Protein AF-Q4FCX8-F1 (afdb_monomer_lite)

Secondary structure (DSSP, 8-state):
--EEE-TT----EE-TTTTTT-TT--EEE-TTSB--TTTSTT------EE-TTTTTT-TT--EEE-TTB--SSPPP--TT--EE-

pLDDT: mean 97.35, std 2.18, range [86.44, 98.88]

Structure (mmCIF, N/CA/C/O backbone):
data_AF-Q4FCX8-F1
#
_entry.id   AF-Q4FCX8-F1
#
loop_
_atom_site.group_PDB
_atom_site.id
_atom_site.type_symbol
_atom_site.label_atom_id
_atom_site.label_alt_id
_atom_site.label_comp_id
_atom_site.label_asym_id
_atom_site.label_entity_id
_atom_site.label_seq_id
_atom_site.pdbx_PDB_ins_code
_atom_site.Cartn_x
_atom_site.Cartn_y
_atom_site.Cartn_z
_atom_site.occupancy
_atom_site.B_iso_or_equiv
_atom_site.auth_seq_id
_atom_site.auth_comp_id
_atom_site.auth_asym_id
_atom_site.auth_atom_id
_atom_site.pdbx_PDB_model_num
ATOM 1 N N . VAL A 1 1 ? -10.780 -11.076 12.309 1.00 86.44 1 VAL A N 1
ATOM 2 C CA . VAL A 1 1 ? -9.404 -11.239 11.785 1.00 86.44 1 VAL A CA 1
ATOM 3 C C . VAL A 1 1 ? -8.650 -9.955 12.073 1.00 86.44 1 VAL A C 1
ATOM 5 O O . VAL A 1 1 ? -9.201 -8.904 11.782 1.00 86.44 1 VAL A O 1
ATOM 8 N N . THR A 1 2 ? -7.470 -10.030 12.690 1.00 97.31 2 THR A N 1
ATOM 9 C CA . THR A 1 2 ? -6.662 -8.852 13.076 1.00 97.31 2 THR A CA 1
ATOM 10 C C . THR A 1 2 ? -5.360 -8.731 12.288 1.00 97.31 2 THR A C 1
ATOM 12 O O . THR A 1 2 ? -4.817 -7.639 12.175 1.00 97.31 2 THR A O 1
ATOM 15 N N . SER A 1 3 ? -4.880 -9.823 11.696 1.00 98.50 3 SER A N 1
ATOM 16 C CA . SER A 1 3 ? -3.706 -9.838 10.828 1.00 98.50 3 SER A CA 1
ATOM 17 C C . SER A 1 3 ? -3.995 -10.673 9.587 1.00 98.50 3 SER A C 1
ATOM 19 O O . SER A 1 3 ? -4.626 -11.729 9.687 1.00 98.50 3 SER A O 1
ATOM 21 N N . LEU A 1 4 ? -3.555 -10.185 8.430 1.00 98.62 4 LEU A N 1
ATOM 22 C CA . LEU A 1 4 ? -3.678 -10.852 7.142 1.00 98.62 4 LEU A CA 1
ATOM 23 C C . LEU A 1 4 ? -2.336 -10.797 6.411 1.00 98.62 4 LEU A C 1
ATOM 25 O O . LEU A 1 4 ? -1.789 -9.726 6.148 1.00 98.62 4 LEU A O 1
ATOM 29 N N . SER A 1 5 ? -1.825 -11.975 6.060 1.00 98.62 5 SER A N 1
ATOM 30 C CA . SER A 1 5 ? -0.607 -12.132 5.272 1.00 98.62 5 SER A CA 1
ATOM 31 C C . SER A 1 5 ? -0.950 -12.671 3.890 1.00 98.62 5 SER A C 1
ATOM 33 O O . SER A 1 5 ? -1.504 -13.760 3.760 1.00 98.62 5 SER A O 1
ATOM 35 N N . LEU A 1 6 ? -0.601 -11.900 2.867 1.00 98.62 6 LEU A N 1
ATOM 36 C CA . LEU A 1 6 ? -0.771 -12.210 1.449 1.00 98.62 6 LEU A CA 1
ATOM 37 C C . LEU A 1 6 ? 0.580 -12.177 0.725 1.00 98.62 6 LEU A C 1
ATOM 39 O O . LEU A 1 6 ? 0.644 -11.905 -0.474 1.00 98.62 6 LEU A O 1
ATOM 43 N N . ILE A 1 7 ? 1.667 -12.451 1.448 1.00 98.62 7 ILE A N 1
ATOM 44 C CA . ILE A 1 7 ? 3.035 -12.409 0.924 1.00 98.62 7 ILE A CA 1
ATOM 45 C C . ILE A 1 7 ? 3.173 -13.328 -0.295 1.00 98.62 7 ILE A C 1
ATOM 47 O O . ILE A 1 7 ? 2.702 -14.464 -0.273 1.00 98.62 7 ILE A O 1
ATOM 51 N N . SER A 1 8 ? 3.859 -12.848 -1.334 1.00 97.62 8 SER A N 1
ATOM 52 C CA . SER A 1 8 ? 4.228 -13.642 -2.516 1.00 97.62 8 SER A CA 1
ATOM 53 C C . SER A 1 8 ? 3.045 -14.252 -3.282 1.00 97.62 8 SER A C 1
ATOM 55 O O . SER A 1 8 ? 3.165 -15.331 -3.864 1.00 97.62 8 SER A O 1
ATOM 57 N N . ASN A 1 9 ? 1.908 -13.552 -3.314 1.00 98.50 9 ASN A N 1
ATOM 58 C CA . ASN A 1 9 ? 0.822 -13.850 -4.249 1.00 98.50 9 ASN A CA 1
ATOM 59 C C . ASN A 1 9 ? 1.021 -13.087 -5.576 1.00 98.50 9 ASN A C 1
ATOM 61 O O . ASN A 1 9 ? 2.110 -12.598 -5.867 1.00 98.50 9 ASN A O 1
ATOM 65 N N . ARG A 1 10 ? -0.009 -13.049 -6.428 1.00 97.19 10 ARG A N 1
ATOM 66 C CA . ARG A 1 10 ? 0.001 -12.364 -7.738 1.00 97.19 10 ARG A CA 1
ATOM 67 C C . ARG A 1 10 ? -1.067 -11.275 -7.807 1.00 97.19 10 ARG A C 1
ATOM 69 O O . ARG A 1 10 ? -1.772 -11.136 -8.804 1.00 97.19 10 ARG A O 1
ATOM 76 N N . ILE A 1 11 ? -1.253 -10.558 -6.702 1.00 98.50 11 ILE A N 1
ATOM 77 C CA . ILE A 1 11 ? -2.250 -9.493 -6.606 1.00 98.50 11 ILE A CA 1
ATOM 78 C C . ILE A 1 11 ? -1.648 -8.246 -7.247 1.00 98.50 11 ILE A C 1
ATOM 80 O O . ILE A 1 11 ? -0.789 -7.592 -6.666 1.00 98.50 11 ILE A O 1
ATOM 84 N N . HIS A 1 12 ? -2.051 -7.931 -8.473 1.00 98.12 12 HIS A N 1
ATOM 85 C CA . HIS A 1 12 ? -1.542 -6.752 -9.188 1.00 98.12 12 HIS A CA 1
ATOM 86 C C . HIS A 1 12 ? -2.492 -5.551 -9.091 1.00 98.12 12 HIS A C 1
ATOM 88 O O . HIS A 1 12 ? -2.082 -4.418 -9.339 1.00 98.12 12 HIS A O 1
ATOM 94 N N . HIS A 1 13 ? -3.746 -5.795 -8.712 1.00 98.56 13 HIS A N 1
ATOM 95 C CA . HIS A 1 13 ? -4.802 -4.794 -8.637 1.00 98.56 13 HIS A CA 1
ATOM 96 C C . HIS A 1 13 ? -5.470 -4.890 -7.270 1.00 98.56 13 HIS A C 1
ATOM 98 O O . HIS A 1 13 ? -5.956 -5.962 -6.911 1.00 98.56 13 HIS A O 1
ATOM 104 N N . LEU A 1 14 ? -5.447 -3.788 -6.524 1.00 98.62 14 LEU A N 1
ATOM 105 C CA . LEU A 1 14 ? -6.186 -3.623 -5.280 1.00 98.62 14 LEU A CA 1
ATOM 106 C C . LEU A 1 14 ? -7.336 -2.646 -5.504 1.00 98.62 14 LEU A C 1
ATOM 108 O O . LEU A 1 14 ? -7.119 -1.566 -6.064 1.00 98.62 14 LEU A O 1
ATOM 112 N N . HIS A 1 15 ? -8.521 -3.038 -5.052 1.00 98.69 15 HIS A N 1
ATOM 113 C CA . HIS A 1 15 ? -9.762 -2.290 -5.203 1.00 98.69 15 HIS A CA 1
ATOM 114 C C . HIS A 1 15 ? -10.249 -1.746 -3.861 1.00 98.69 15 HIS A C 1
ATOM 116 O O . HIS A 1 15 ? -9.986 -2.316 -2.798 1.00 98.69 15 HIS A O 1
ATOM 122 N N . ASP A 1 16 ? -11.060 -0.693 -3.921 1.00 98.31 16 ASP A N 1
ATOM 123 C CA . ASP A 1 16 ? -11.667 -0.043 -2.758 1.00 98.31 16 ASP A CA 1
ATOM 124 C C . ASP A 1 16 ? -12.487 -1.023 -1.893 1.00 98.31 16 ASP A C 1
ATOM 126 O O . ASP A 1 16 ? -12.611 -0.842 -0.680 1.00 98.31 16 ASP A O 1
ATOM 130 N N . SER A 1 17 ? -13.023 -2.090 -2.496 1.00 97.94 17 SER A N 1
ATOM 131 C CA . SER A 1 17 ? -13.832 -3.107 -1.817 1.00 97.94 17 SER A CA 1
ATOM 132 C C . SER A 1 17 ? -13.042 -4.240 -1.154 1.00 97.94 17 SER A C 1
ATOM 134 O O . SER A 1 17 ? -13.631 -4.998 -0.387 1.00 97.94 17 SER A O 1
ATOM 136 N N . ASP A 1 18 ? -11.745 -4.404 -1.431 1.00 98.25 18 ASP A N 1
ATOM 137 C CA . ASP A 1 18 ? -11.022 -5.650 -1.108 1.00 98.25 18 ASP A CA 1
ATOM 138 C C . ASP A 1 18 ? -10.961 -5.953 0.397 1.00 98.25 18 ASP A C 1
ATOM 140 O O . ASP A 1 18 ? -10.952 -7.115 0.810 1.00 98.25 18 ASP A O 1
ATOM 144 N N . PHE A 1 19 ? -10.955 -4.913 1.236 1.00 97.69 19 PHE A N 1
ATOM 145 C CA . PHE A 1 19 ? -10.769 -5.052 2.682 1.00 97.69 19 PHE A CA 1
ATOM 146 C C . PHE A 1 19 ? -11.952 -4.552 3.523 1.00 97.69 19 PHE A C 1
ATOM 148 O O . PHE A 1 19 ? -11.875 -4.577 4.751 1.00 97.69 19 PHE A O 1
ATOM 155 N N . VAL A 1 20 ? -13.076 -4.167 2.906 1.00 96.25 20 VAL A N 1
ATOM 156 C CA . VAL A 1 20 ? -14.225 -3.541 3.604 1.00 96.25 20 VAL A CA 1
ATOM 157 C C . VAL A 1 20 ? -14.845 -4.426 4.691 1.00 96.25 20 VAL A C 1
ATOM 159 O O . VAL A 1 20 ? -15.388 -3.931 5.675 1.00 96.25 20 VAL A O 1
ATOM 162 N N . HIS A 1 21 ? -14.754 -5.749 4.544 1.00 96.75 21 HIS A N 1
ATOM 163 C CA . HIS A 1 21 ? -15.287 -6.709 5.516 1.00 96.75 21 HIS A CA 1
ATOM 164 C C . HIS A 1 21 ? -14.289 -7.073 6.626 1.00 96.75 21 HIS A C 1
ATOM 166 O O . HIS A 1 21 ? -14.624 -7.821 7.545 1.00 96.75 21 HIS A O 1
ATOM 172 N N . LEU A 1 22 ? -13.068 -6.537 6.575 1.00 96.69 22 LEU A N 1
ATOM 173 C CA . LEU A 1 22 ? -12.009 -6.774 7.552 1.00 96.69 22 LEU A CA 1
ATOM 174 C C . LEU A 1 22 ? -11.893 -5.598 8.533 1.00 96.69 22 LEU A C 1
ATOM 176 O O . LEU A 1 22 ? -10.808 -5.092 8.797 1.00 96.69 22 LEU A O 1
ATOM 180 N N . SER A 1 23 ? -13.018 -5.195 9.124 1.00 90.94 23 SER A N 1
ATOM 181 C CA . SER A 1 23 ? -13.147 -3.996 9.972 1.00 90.94 23 SER A CA 1
ATOM 182 C C . SER A 1 23 ? -12.287 -3.964 11.244 1.00 90.94 23 SER A C 1
ATOM 184 O O . SER A 1 23 ? -12.194 -2.925 11.884 1.00 90.94 23 SER A O 1
ATOM 186 N N . ASN A 1 24 ? -11.679 -5.090 11.627 1.00 96.88 24 ASN A N 1
ATOM 187 C CA . ASN A 1 24 ? -10.800 -5.210 12.796 1.00 96.88 24 ASN A CA 1
ATOM 188 C C . ASN A 1 24 ? -9.330 -5.458 12.413 1.00 96.88 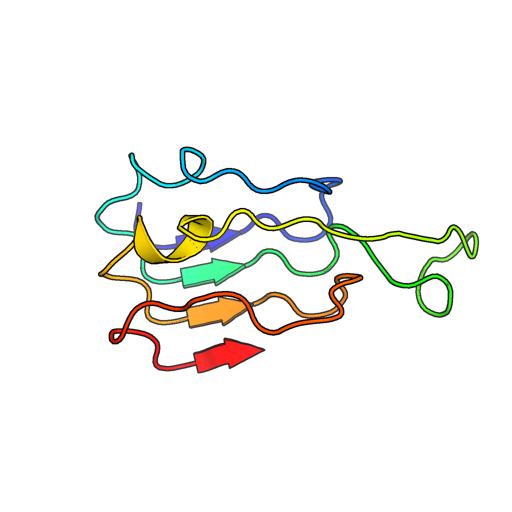24 ASN A C 1
ATOM 190 O O . ASN A 1 24 ? -8.522 -5.833 13.267 1.00 96.88 24 ASN A O 1
ATOM 194 N N . LEU A 1 25 ? -8.990 -5.345 11.127 1.00 98.62 25 LEU A N 1
ATOM 195 C CA . LEU A 1 25 ? -7.648 -5.621 10.639 1.00 98.62 25 LEU A CA 1
ATOM 196 C C . LEU A 1 25 ? -6.679 -4.539 11.123 1.00 98.62 25 LEU A C 1
ATOM 198 O O . LEU A 1 25 ? -6.934 -3.346 10.980 1.00 98.62 25 LEU A O 1
ATOM 202 N N . ARG A 1 26 ? -5.566 -4.985 11.700 1.00 98.75 26 ARG A N 1
ATOM 203 C CA . ARG A 1 26 ? -4.484 -4.152 12.233 1.00 98.75 26 ARG A CA 1
ATOM 204 C C . ARG A 1 26 ? -3.197 -4.331 11.447 1.00 98.75 26 ARG A C 1
ATOM 206 O O . ARG A 1 26 ? -2.484 -3.361 11.246 1.00 98.75 26 ARG A O 1
ATOM 213 N N . VAL A 1 27 ? -2.923 -5.543 10.967 1.00 98.88 27 VAL A N 1
ATOM 214 C CA . VAL A 1 27 ? -1.703 -5.855 10.213 1.00 98.88 27 VAL A CA 1
ATOM 215 C C . VAL A 1 27 ? -2.069 -6.396 8.838 1.00 98.88 27 VAL A C 1
ATOM 217 O O . VAL A 1 27 ? -2.780 -7.398 8.733 1.00 98.88 27 VAL A O 1
ATOM 220 N N . LEU A 1 28 ? -1.556 -5.761 7.787 1.00 98.81 28 LEU A N 1
ATOM 221 C CA . LEU A 1 28 ? -1.713 -6.202 6.406 1.00 98.81 28 LEU A CA 1
ATOM 222 C C . LEU A 1 28 ? -0.350 -6.320 5.729 1.00 98.81 28 LEU A C 1
ATOM 224 O O . LEU A 1 28 ? 0.375 -5.338 5.573 1.00 98.81 28 LEU A O 1
ATOM 228 N N . ASN A 1 29 ? -0.014 -7.529 5.283 1.00 98.81 29 ASN A N 1
ATOM 229 C CA . ASN A 1 29 ? 1.231 -7.784 4.573 1.00 98.81 29 ASN A CA 1
ATOM 230 C C . ASN A 1 29 ? 0.973 -8.216 3.127 1.00 98.81 29 ASN A C 1
ATOM 232 O O . ASN A 1 29 ? 0.545 -9.339 2.872 1.00 98.81 29 ASN A O 1
ATOM 236 N N . LEU A 1 30 ? 1.272 -7.318 2.191 1.00 98.81 30 LEU A N 1
ATOM 237 C CA . LEU A 1 30 ? 1.133 -7.483 0.742 1.00 98.81 30 LEU A CA 1
ATOM 238 C C . LEU A 1 30 ? 2.498 -7.582 0.046 1.00 98.81 30 LEU A C 1
ATOM 240 O O . LEU A 1 30 ? 2.597 -7.412 -1.172 1.00 98.81 30 LEU A O 1
ATOM 244 N N . LYS A 1 31 ? 3.565 -7.861 0.797 1.00 98.69 31 LYS A N 1
ATOM 245 C CA . LYS A 1 31 ? 4.924 -7.950 0.268 1.00 98.69 31 LYS A CA 1
ATOM 246 C C . LYS A 1 31 ? 5.017 -8.923 -0.914 1.00 98.69 31 LYS A C 1
ATOM 248 O O . LYS A 1 31 ? 4.431 -10.005 -0.880 1.00 98.69 31 LYS A O 1
ATOM 253 N N . TRP A 1 32 ? 5.830 -8.585 -1.916 1.00 98.25 32 TRP A N 1
ATOM 254 C CA . TRP A 1 32 ? 6.157 -9.477 -3.045 1.00 98.25 32 TRP A CA 1
ATOM 255 C C . TRP A 1 32 ? 4.960 -9.900 -3.917 1.00 98.25 32 TRP A C 1
ATOM 257 O O . TRP A 1 32 ? 4.993 -10.970 -4.518 1.00 98.25 32 TRP A O 1
ATOM 267 N N . ASN A 1 33 ? 3.914 -9.082 -4.030 1.00 98.50 33 ASN A N 1
ATOM 268 C CA . ASN A 1 33 ? 2.779 -9.397 -4.904 1.00 98.50 33 ASN A CA 1
ATOM 269 C C . ASN A 1 33 ? 2.993 -8.995 -6.367 1.00 98.50 33 ASN A C 1
ATOM 271 O O . ASN A 1 33 ? 2.435 -9.613 -7.270 1.00 98.50 33 ASN A O 1
ATOM 275 N N . CYS A 1 34 ? 3.798 -7.961 -6.606 1.00 98.12 34 CYS A N 1
ATOM 276 C CA . CYS A 1 34 ? 4.053 -7.428 -7.939 1.00 98.12 34 CYS A CA 1
ATOM 277 C C . CYS A 1 34 ? 5.482 -6.868 -8.033 1.00 98.12 34 CYS A C 1
ATOM 279 O O . CYS A 1 34 ? 5.662 -5.654 -8.057 1.00 98.12 34 CYS A O 1
ATOM 281 N N . PRO A 1 35 ? 6.529 -7.706 -8.036 1.00 97.62 35 PRO A N 1
ATOM 282 C CA . PRO A 1 35 ? 7.907 -7.235 -7.926 1.00 97.62 35 PRO A CA 1
ATOM 283 C C . PRO A 1 35 ? 8.369 -6.407 -9.140 1.00 97.62 35 PRO A C 1
ATOM 285 O O . PRO A 1 35 ? 8.086 -6.782 -10.280 1.00 97.62 35 PRO A O 1
ATOM 288 N N . PRO A 1 36 ? 9.143 -5.321 -8.931 1.00 96.50 36 PRO A N 1
ATOM 289 C CA . PRO A 1 36 ? 9.827 -4.614 -10.012 1.00 96.50 36 PRO A CA 1
ATOM 290 C C . PRO A 1 36 ? 10.731 -5.543 -10.835 1.00 96.50 36 PRO A C 1
ATOM 292 O O . PRO A 1 36 ? 11.311 -6.489 -10.299 1.00 96.50 36 PRO A O 1
ATOM 295 N N . ALA A 1 37 ? 10.933 -5.230 -12.119 1.00 95.88 37 ALA A N 1
ATOM 296 C CA . ALA A 1 37 ? 11.707 -6.068 -13.047 1.00 95.88 37 ALA A CA 1
ATOM 297 C C . ALA A 1 37 ? 13.119 -6.417 -12.539 1.00 95.88 37 ALA A C 1
ATOM 299 O O . ALA A 1 37 ? 13.586 -7.533 -12.730 1.00 95.88 37 ALA A O 1
ATOM 300 N N . GLY A 1 38 ? 13.800 -5.494 -11.852 1.00 95.62 38 GLY A N 1
ATOM 301 C CA . GLY A 1 38 ? 15.137 -5.749 -11.297 1.00 95.62 38 GLY A CA 1
ATOM 302 C C . GLY A 1 38 ? 15.171 -6.777 -10.159 1.00 95.62 38 GLY A C 1
ATOM 303 O O . GLY A 1 38 ? 16.232 -7.311 -9.858 1.00 95.62 38 GLY A O 1
ATOM 304 N N . LEU A 1 39 ? 14.024 -7.056 -9.535 1.00 94.25 39 LEU A N 1
ATOM 305 C CA . LEU A 1 39 ? 13.880 -8.001 -8.424 1.00 94.25 39 LEU A CA 1
ATOM 306 C C . LEU A 1 39 ? 13.165 -9.292 -8.859 1.00 94.25 39 LEU A C 1
ATOM 308 O O . LEU A 1 39 ? 13.292 -10.320 -8.203 1.00 94.25 39 LEU A O 1
ATOM 312 N N . SER A 1 40 ? 12.423 -9.262 -9.967 1.00 92.69 40 SER A N 1
ATOM 313 C CA . SER A 1 40 ? 11.767 -10.438 -10.542 1.00 92.69 40 SER A CA 1
ATOM 314 C C . SER A 1 40 ? 12.801 -11.434 -11.103 1.00 92.69 40 SER A C 1
ATOM 316 O O . SER A 1 40 ? 13.617 -11.028 -11.931 1.00 92.69 40 SER A O 1
ATOM 318 N N . PRO A 1 41 ? 12.757 -12.740 -10.755 1.00 89.06 41 PRO A N 1
ATOM 319 C CA . PRO A 1 41 ? 13.705 -13.745 -11.262 1.00 89.06 41 PRO A CA 1
ATOM 320 C C . PRO A 1 41 ? 13.743 -13.878 -12.789 1.00 89.06 41 PRO A C 1
ATOM 322 O O . PRO A 1 41 ? 14.750 -14.282 -13.358 1.00 89.06 41 PRO A O 1
ATOM 325 N N . MET A 1 42 ? 12.625 -13.564 -13.444 1.00 92.50 42 MET A N 1
ATOM 326 C CA . MET A 1 42 ? 12.471 -13.606 -14.902 1.00 92.50 42 MET A CA 1
ATOM 327 C C . MET A 1 42 ? 12.555 -12.206 -15.529 1.00 92.50 42 MET A C 1
ATOM 329 O O . MET A 1 42 ? 12.273 -12.043 -16.711 1.00 92.50 42 MET A O 1
ATOM 333 N N . HIS A 1 43 ? 12.875 -11.179 -14.735 1.00 93.19 43 HIS A N 1
ATOM 334 C CA . HIS A 1 43 ? 12.893 -9.772 -15.137 1.00 93.19 43 HIS A CA 1
ATOM 335 C C . HIS A 1 43 ? 11.591 -9.243 -15.751 1.00 93.19 43 HIS A C 1
ATOM 337 O O . HIS A 1 43 ? 11.584 -8.209 -16.420 1.00 93.19 43 HIS A O 1
ATOM 343 N N . PHE A 1 44 ? 10.462 -9.910 -15.495 1.00 93.31 44 PHE A N 1
ATOM 344 C CA . PHE A 1 44 ? 9.174 -9.418 -15.960 1.00 93.31 44 PHE A CA 1
ATOM 345 C C . PHE A 1 44 ? 8.818 -8.108 -15.250 1.00 93.31 44 PHE A C 1
ATOM 347 O O . PHE A 1 44 ? 8.866 -8.059 -14.016 1.00 93.31 44 PHE A O 1
ATOM 354 N N . PRO A 1 45 ? 8.458 -7.049 -15.999 1.00 95.31 45 PRO A N 1
ATOM 355 C CA . PRO A 1 45 ? 7.975 -5.822 -15.396 1.00 95.31 45 PRO A CA 1
ATOM 356 C C . PRO A 1 45 ? 6.626 -6.076 -14.727 1.00 95.31 45 PRO A C 1
ATOM 358 O O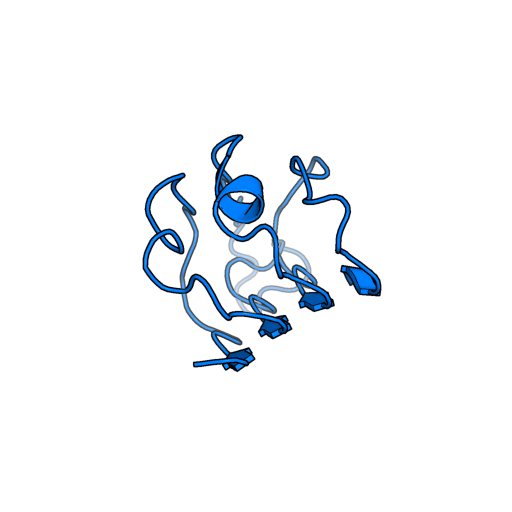 . PRO A 1 45 ? 5.767 -6.770 -15.269 1.00 95.31 45 PRO A O 1
ATOM 361 N N . CYS A 1 46 ? 6.434 -5.476 -13.558 1.00 97.12 46 CYS A N 1
ATOM 362 C CA . CYS A 1 46 ? 5.158 -5.476 -12.865 1.00 97.12 46 CYS A CA 1
ATOM 363 C C . CYS A 1 46 ? 4.850 -4.064 -12.377 1.00 97.12 46 CYS A C 1
ATOM 365 O O . CYS A 1 46 ? 5.741 -3.348 -11.910 1.00 97.12 46 CYS A O 1
ATOM 367 N N . ARG A 1 47 ? 3.584 -3.667 -12.504 1.00 97.56 47 ARG A N 1
ATOM 368 C CA . ARG A 1 47 ? 3.060 -2.423 -11.953 1.00 97.56 47 ARG A CA 1
ATOM 369 C C . ARG A 1 47 ? 1.786 -2.732 -11.188 1.00 97.56 47 ARG A C 1
ATOM 371 O O . ARG A 1 47 ? 0.837 -3.246 -11.771 1.00 97.56 47 ARG A O 1
ATOM 378 N N . MET A 1 48 ? 1.784 -2.405 -9.903 1.00 98.50 48 MET A N 1
ATOM 379 C CA . MET A 1 48 ? 0.616 -2.578 -9.052 1.00 98.50 48 MET A CA 1
ATOM 380 C C . MET A 1 48 ? -0.269 -1.336 -9.150 1.00 98.50 48 MET A C 1
ATOM 382 O O . MET A 1 48 ? 0.231 -0.208 -9.111 1.00 98.50 48 MET A O 1
ATOM 386 N N . THR A 1 49 ? -1.578 -1.535 -9.279 1.00 98.44 49 THR A N 1
ATOM 387 C CA . THR A 1 49 ? -2.570 -0.457 -9.183 1.00 98.44 49 THR A CA 1
ATOM 388 C C . THR A 1 49 ? -3.305 -0.558 -7.861 1.00 98.44 49 THR A C 1
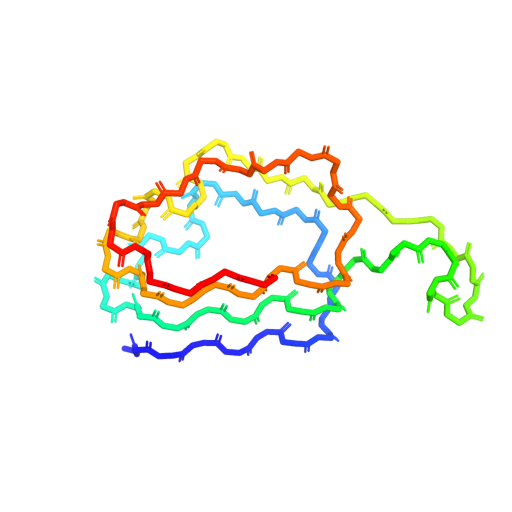ATOM 390 O O . THR A 1 49 ? -3.698 -1.648 -7.449 1.00 98.44 49 THR A O 1
ATOM 393 N N . ILE A 1 50 ? -3.492 0.586 -7.215 1.00 98.75 50 ILE A N 1
ATOM 394 C CA . ILE A 1 50 ? -4.172 0.694 -5.930 1.00 98.75 50 ILE A CA 1
ATOM 395 C C . ILE A 1 50 ? -5.234 1.773 -6.086 1.00 98.75 50 ILE A C 1
ATOM 397 O O . ILE A 1 50 ? -4.896 2.918 -6.400 1.00 98.75 50 ILE A O 1
ATOM 401 N N . GLU A 1 51 ? -6.499 1.404 -5.914 1.00 98.69 51 GLU A N 1
ATOM 402 C CA . GLU A 1 51 ? -7.593 2.371 -5.921 1.00 98.69 51 GLU A CA 1
ATOM 403 C C . GLU A 1 51 ? -7.533 3.291 -4.684 1.00 98.69 51 GLU A C 1
ATOM 405 O O . GLU A 1 51 ? -6.999 2.891 -3.640 1.00 98.69 51 GLU A O 1
ATOM 410 N N . PRO A 1 52 ? -8.034 4.539 -4.778 1.00 98.00 52 PRO A N 1
ATOM 411 C CA . PRO A 1 52 ? -7.759 5.579 -3.787 1.00 98.00 52 PRO A CA 1
ATOM 412 C C . PRO A 1 52 ? -8.188 5.253 -2.353 1.00 98.00 52 PRO A C 1
ATOM 414 O O . PRO A 1 52 ? -7.538 5.719 -1.419 1.00 98.00 52 PRO A O 1
ATOM 417 N N . ASN A 1 53 ? -9.252 4.471 -2.158 1.00 97.62 53 ASN A N 1
ATOM 418 C CA . ASN A 1 53 ? -9.820 4.182 -0.841 1.00 97.62 53 ASN A CA 1
ATOM 419 C C . ASN A 1 53 ? -9.476 2.783 -0.318 1.00 97.62 53 ASN A C 1
ATOM 421 O O . ASN A 1 53 ? -9.874 2.458 0.801 1.00 97.62 53 ASN A O 1
ATOM 425 N N . THR A 1 54 ? -8.692 1.995 -1.062 1.00 98.38 54 THR A N 1
ATOM 426 C CA . THR A 1 54 ? -8.269 0.627 -0.705 1.00 98.38 54 THR A CA 1
ATOM 427 C C . THR A 1 54 ? -7.903 0.478 0.779 1.00 98.38 54 THR A C 1
ATOM 429 O O . THR A 1 54 ? -8.446 -0.379 1.473 1.00 98.38 54 THR A O 1
ATOM 432 N N . PHE A 1 55 ? -6.993 1.313 1.297 1.00 98.31 55 PHE A N 1
ATOM 433 C CA . PHE A 1 55 ? -6.553 1.232 2.700 1.00 98.31 55 PHE A CA 1
ATOM 434 C C . PHE A 1 55 ? -7.372 2.119 3.644 1.00 98.31 55 PHE A C 1
ATOM 436 O O . PHE A 1 55 ? -7.396 1.870 4.847 1.00 98.31 55 PHE A O 1
ATOM 443 N N . LEU A 1 56 ? -8.082 3.120 3.115 1.00 97.69 56 LEU A N 1
ATOM 444 C CA . LEU A 1 56 ? -9.000 3.956 3.898 1.00 97.69 56 LEU A CA 1
ATOM 445 C C . LEU A 1 56 ? -10.232 3.169 4.362 1.00 97.69 56 LEU A C 1
ATOM 447 O O . LEU A 1 56 ? -10.803 3.486 5.404 1.00 97.69 56 LEU A O 1
ATOM 451 N N . ALA A 1 57 ? -10.597 2.106 3.640 1.00 95.94 57 ALA A N 1
ATOM 452 C CA . ALA A 1 57 ? -11.629 1.151 4.035 1.00 95.94 57 ALA A CA 1
ATOM 453 C C . ALA A 1 57 ? -11.310 0.398 5.344 1.00 95.94 57 ALA A C 1
ATOM 455 O O . ALA A 1 57 ? -12.197 -0.238 5.915 1.00 95.94 57 ALA A O 1
ATOM 456 N N . VAL A 1 58 ? -10.066 0.473 5.837 1.00 97.12 58 VAL A N 1
ATOM 457 C CA . VAL A 1 58 ? -9.602 -0.201 7.057 1.00 97.12 58 VAL A CA 1
ATOM 458 C C . VAL A 1 58 ? -9.080 0.834 8.066 1.00 97.12 58 VAL A C 1
ATOM 460 O O . VAL A 1 58 ? -7.872 0.971 8.260 1.00 97.12 58 VAL A O 1
ATOM 463 N N . PRO A 1 59 ? -9.968 1.570 8.759 1.00 96.88 59 PRO A N 1
ATOM 464 C CA . PRO A 1 59 ? -9.575 2.657 9.662 1.00 96.88 59 PRO A CA 1
ATOM 465 C C . PRO A 1 59 ? -8.855 2.188 10.939 1.00 96.88 59 PRO A C 1
ATOM 467 O O . PRO A 1 59 ? -8.446 3.016 11.746 1.00 96.88 59 PRO A O 1
ATOM 470 N N . THR A 1 60 ? -8.735 0.875 11.157 1.00 98.38 60 THR A N 1
ATOM 471 C CA . THR A 1 60 ? -8.023 0.260 12.288 1.00 98.38 60 THR A CA 1
ATOM 472 C C . THR A 1 60 ? -6.612 -0.208 11.936 1.00 98.38 60 THR A C 1
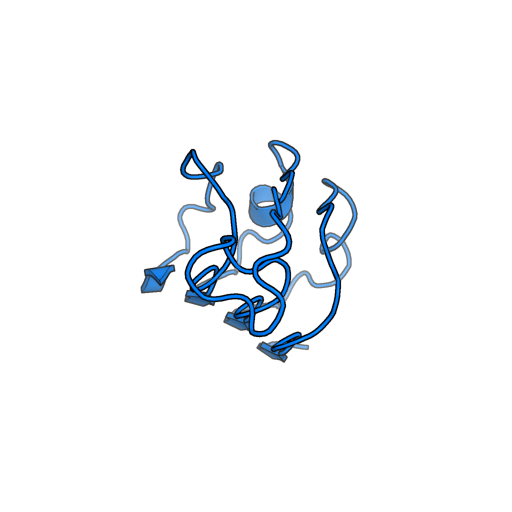ATOM 474 O O . THR A 1 60 ? -5.955 -0.807 12.784 1.00 98.38 60 THR A O 1
ATOM 477 N N . LEU A 1 61 ? -6.161 -0.011 10.692 1.00 98.69 61 LEU A N 1
ATOM 478 C CA . LEU A 1 61 ? -4.891 -0.546 10.211 1.00 98.69 61 LEU A CA 1
ATOM 479 C C . LEU A 1 61 ? -3.711 0.158 10.893 1.00 98.69 61 LEU A C 1
ATOM 481 O O . LEU A 1 61 ? -3.584 1.377 10.809 1.00 98.69 61 LEU A O 1
ATOM 485 N N . GLU A 1 62 ? -2.846 -0.612 11.541 1.00 98.81 62 GLU A N 1
ATOM 486 C CA . GLU A 1 62 ? -1.682 -0.136 12.296 1.00 98.81 62 GLU A CA 1
ATOM 487 C C . GLU A 1 62 ? -0.376 -0.433 11.545 1.00 98.81 62 GLU A C 1
ATOM 489 O O . GLU A 1 62 ? 0.540 0.386 11.552 1.00 98.81 62 GLU A O 1
ATOM 494 N N . GLU A 1 63 ? -0.291 -1.566 10.846 1.00 98.88 63 GLU A N 1
ATOM 495 C CA . GLU A 1 63 ? 0.900 -1.978 10.103 1.00 98.88 63 GLU A CA 1
ATOM 496 C C . GLU A 1 63 ? 0.550 -2.366 8.665 1.00 98.88 63 GLU A C 1
ATOM 498 O O . GLU A 1 63 ? -0.291 -3.239 8.423 1.00 98.88 63 GLU A O 1
ATOM 503 N N . LEU A 1 64 ? 1.242 -1.749 7.707 1.00 98.88 64 LEU A N 1
ATOM 504 C CA . LEU A 1 64 ? 1.103 -2.037 6.283 1.00 98.88 64 LEU A CA 1
ATOM 505 C C . LEU A 1 64 ? 2.467 -2.334 5.660 1.00 98.88 64 LEU A C 1
ATOM 507 O O . LEU A 1 64 ? 3.392 -1.529 5.748 1.00 98.88 64 LEU A O 1
ATOM 511 N N . ASN A 1 65 ? 2.572 -3.476 4.981 1.00 98.88 65 ASN A N 1
ATOM 512 C CA . ASN A 1 65 ? 3.762 -3.843 4.221 1.00 98.88 65 ASN A CA 1
ATOM 513 C C . ASN A 1 65 ? 3.434 -3.976 2.727 1.00 98.88 65 ASN A C 1
ATOM 515 O O . ASN A 1 65 ? 2.809 -4.949 2.302 1.00 98.88 65 ASN A O 1
ATOM 519 N N . LEU A 1 66 ? 3.882 -2.994 1.948 1.00 98.69 66 LEU A N 1
ATOM 520 C CA . LEU A 1 66 ? 3.829 -2.910 0.489 1.00 98.69 66 LEU A CA 1
ATOM 521 C C . LEU A 1 66 ? 5.207 -3.107 -0.159 1.00 98.69 66 LEU A C 1
ATOM 523 O O . LEU A 1 66 ? 5.323 -2.980 -1.381 1.00 98.69 66 LEU A O 1
ATOM 527 N N . SER A 1 67 ? 6.238 -3.456 0.612 1.00 98.44 67 SER A N 1
ATOM 528 C CA . SER A 1 67 ? 7.586 -3.682 0.088 1.00 98.44 67 SER A CA 1
ATOM 529 C C . SER A 1 67 ? 7.612 -4.701 -1.062 1.00 98.44 67 SER A C 1
ATOM 531 O O . SER A 1 67 ? 6.837 -5.659 -1.116 1.00 98.44 67 SER A O 1
ATOM 533 N N . TYR A 1 68 ? 8.548 -4.516 -1.997 1.00 97.88 68 TYR A N 1
ATOM 534 C CA . TYR A 1 68 ? 8.688 -5.371 -3.185 1.00 97.88 68 TYR A CA 1
ATOM 535 C C . TYR A 1 68 ? 7.431 -5.411 -4.075 1.00 97.88 68 TYR A C 1
ATOM 537 O O . TYR A 1 68 ? 7.157 -6.425 -4.717 1.00 97.88 68 TYR A O 1
ATOM 545 N N . ASN A 1 69 ? 6.691 -4.302 -4.143 1.00 98.38 69 ASN A N 1
ATOM 546 C CA . ASN A 1 69 ? 5.649 -4.078 -5.141 1.00 98.38 69 ASN A CA 1
ATOM 547 C C . ASN A 1 69 ? 6.039 -2.938 -6.091 1.00 98.38 69 ASN A C 1
ATOM 549 O O . ASN A 1 69 ? 6.667 -1.959 -5.692 1.00 98.38 69 ASN A O 1
ATOM 553 N N . GLY A 1 70 ? 5.663 -3.067 -7.360 1.00 97.31 70 GLY A N 1
ATOM 554 C CA . GLY A 1 70 ? 5.898 -2.107 -8.432 1.00 97.31 70 GLY A CA 1
ATOM 555 C C . GLY A 1 70 ? 4.940 -0.926 -8.344 1.00 97.31 70 GLY A C 1
ATOM 556 O O . GLY A 1 70 ? 4.123 -0.725 -9.240 1.00 97.31 70 GLY A O 1
ATOM 557 N N . ILE A 1 71 ? 5.017 -0.176 -7.248 1.00 97.44 71 ILE A N 1
ATOM 558 C CA . ILE A 1 71 ? 4.267 1.060 -7.023 1.00 97.44 71 ILE A CA 1
ATOM 559 C C . ILE A 1 71 ? 5.171 2.271 -7.259 1.00 97.44 71 ILE A C 1
ATOM 561 O O . ILE A 1 71 ? 6.366 2.238 -6.978 1.00 97.44 71 ILE A O 1
ATOM 565 N N . THR A 1 72 ? 4.599 3.351 -7.784 1.00 96.81 72 THR A N 1
ATOM 566 C CA . THR A 1 72 ? 5.327 4.603 -8.071 1.00 96.81 72 THR A CA 1
ATOM 567 C C . THR A 1 72 ? 4.873 5.771 -7.202 1.00 96.81 72 THR A C 1
ATOM 569 O O . THR A 1 72 ? 5.456 6.847 -7.261 1.00 96.81 72 THR A O 1
ATOM 572 N N . THR A 1 73 ? 3.809 5.581 -6.424 1.00 97.06 73 THR A N 1
ATOM 573 C CA . THR A 1 73 ? 3.182 6.602 -5.584 1.00 97.06 73 THR A CA 1
ATOM 574 C C . THR A 1 73 ? 2.768 5.983 -4.262 1.00 97.06 73 THR A C 1
ATOM 576 O O . THR A 1 73 ? 2.358 4.821 -4.222 1.00 97.06 73 THR A O 1
ATOM 579 N N . VAL A 1 74 ? 2.834 6.769 -3.191 1.00 97.62 74 VAL A N 1
ATOM 580 C CA . VAL A 1 74 ? 2.271 6.374 -1.898 1.00 97.62 74 VAL A CA 1
ATOM 581 C C . VAL A 1 74 ? 0.741 6.485 -1.990 1.00 97.62 74 VAL A C 1
ATOM 583 O O . VAL A 1 74 ? 0.252 7.539 -2.404 1.00 97.62 74 VAL A O 1
ATOM 586 N N . PRO A 1 75 ? -0.022 5.422 -1.679 1.00 97.69 75 PRO A N 1
ATOM 587 C CA . PRO A 1 75 ? -1.484 5.465 -1.681 1.00 97.69 75 PRO A CA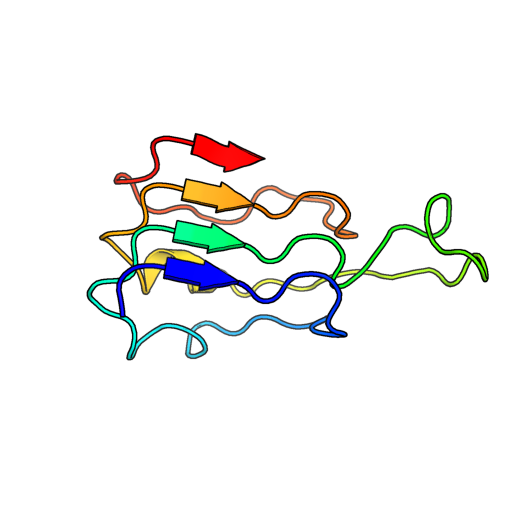 1
ATOM 588 C C . PRO A 1 75 ? -2.011 6.301 -0.505 1.00 97.69 75 PRO A C 1
ATOM 590 O O . PRO A 1 75 ? -1.259 6.644 0.406 1.00 97.69 75 PRO A O 1
ATOM 593 N N . ALA A 1 76 ? -3.307 6.617 -0.494 1.00 98.06 76 ALA A N 1
ATOM 594 C CA . ALA A 1 76 ? -3.918 7.201 0.696 1.00 98.06 76 ALA A CA 1
ATOM 595 C C . ALA A 1 76 ? -3.932 6.165 1.832 1.00 98.06 76 ALA A C 1
ATOM 597 O O . ALA A 1 76 ? -4.241 4.992 1.614 1.00 98.06 76 ALA A O 1
ATOM 598 N N . LEU A 1 77 ? -3.572 6.602 3.038 1.00 98.44 77 LEU A N 1
ATOM 599 C CA . LEU A 1 77 ? -3.397 5.740 4.206 1.00 98.44 77 LEU A CA 1
ATOM 600 C C . LEU A 1 77 ? -4.288 6.219 5.360 1.00 98.44 77 LEU A C 1
ATOM 602 O O . LEU A 1 77 ? -4.494 7.429 5.500 1.00 98.44 77 LEU A O 1
ATOM 606 N N . PRO A 1 78 ? -4.819 5.302 6.188 1.00 97.69 78 PRO A N 1
ATOM 607 C CA . PRO A 1 78 ? -5.607 5.672 7.356 1.00 97.69 78 PRO A CA 1
ATOM 608 C C . PRO A 1 78 ? -4.717 6.320 8.424 1.00 97.69 78 PRO A C 1
ATOM 610 O O . PRO A 1 78 ? -3.543 5.984 8.574 1.00 97.69 78 PRO A O 1
ATOM 613 N N . SER A 1 79 ? -5.288 7.231 9.213 1.00 98.12 79 SER A N 1
ATOM 614 C CA . SER A 1 79 ? -4.571 7.938 10.286 1.00 98.12 79 SER A CA 1
ATOM 615 C C . SER A 1 79 ? -4.133 7.037 11.446 1.00 98.12 79 SER A C 1
ATOM 617 O O . SER A 1 79 ? -3.313 7.453 12.259 1.00 98.12 79 SER A O 1
ATOM 619 N N . SER A 1 80 ? -4.668 5.817 11.528 1.00 98.50 80 SER A N 1
ATOM 620 C CA . SER A 1 80 ? -4.290 4.796 12.508 1.00 98.50 80 SER A CA 1
ATOM 621 C C . SER A 1 80 ? -2.921 4.166 12.246 1.00 98.50 80 SER A C 1
ATOM 623 O O . SER A 1 80 ? -2.423 3.445 13.107 1.00 98.50 80 SER A O 1
ATOM 625 N N . LEU A 1 81 ? -2.330 4.390 11.067 1.00 98.56 81 LEU A N 1
ATOM 626 C CA . LEU A 1 81 ? -1.122 3.693 10.649 1.00 98.56 81 LEU A CA 1
ATOM 627 C C . LEU A 1 81 ? 0.088 4.098 11.505 1.00 98.56 81 LEU A C 1
ATOM 629 O O . LEU A 1 81 ? 0.426 5.274 11.621 1.00 98.56 81 LEU A O 1
ATOM 633 N N . VAL A 1 82 ? 0.762 3.098 12.068 1.00 98.69 82 VAL A N 1
ATOM 634 C CA . VAL A 1 82 ? 1.939 3.238 12.936 1.00 98.69 82 VAL A CA 1
ATOM 635 C C . VAL A 1 82 ? 3.213 2.813 12.207 1.00 98.69 82 VAL A C 1
ATOM 637 O O . VAL A 1 82 ? 4.261 3.430 12.388 1.00 98.69 82 VAL A O 1
ATOM 640 N N . SER A 1 83 ? 3.131 1.774 11.372 1.00 98.69 83 SER A N 1
ATOM 641 C CA . SER A 1 83 ? 4.270 1.215 10.642 1.00 98.69 83 SER A CA 1
ATOM 642 C C . SER A 1 83 ? 3.961 1.051 9.156 1.00 98.69 83 SER A C 1
ATOM 644 O O . SER A 1 83 ? 2.912 0.524 8.776 1.00 98.69 83 SER A O 1
ATOM 646 N N . LEU A 1 84 ? 4.904 1.481 8.317 1.00 98.56 84 LEU A N 1
ATOM 647 C CA . LEU A 1 84 ? 4.839 1.373 6.863 1.00 98.56 84 LEU A CA 1
ATOM 648 C C . LEU A 1 84 ? 6.166 0.830 6.326 1.00 98.56 84 LEU A C 1
ATOM 650 O O . LEU A 1 84 ? 7.241 1.277 6.729 1.00 98.56 84 LEU A O 1
ATOM 654 N N . SER A 1 85 ? 6.098 -0.132 5.407 1.00 96.25 85 SER A N 1
ATOM 655 C CA . SER A 1 85 ? 7.256 -0.681 4.682 1.00 96.25 85 SER A CA 1
ATOM 656 C C . SER A 1 85 ? 6.939 -0.970 3.229 1.00 96.25 85 SER A C 1
ATOM 658 O O . SER A 1 85 ? 5.791 -1.376 2.953 1.00 96.25 85 SER A O 1
#

Organism: Bison bison (NCBI:txid9901)

Foldseek 3Di:
DAEDAPAQAQQQEFDLPPCLVVQNYAYYAPHNNFAALVPDPNSDHGHHYHDQNRQVSHLNHAYYEPHRHRYDDDHDHHPNYNYYD

Radius of gyration: 12.55 Å; chains: 1; bounding box: 30×22×29 Å

InterPro domains:
  IPR001611 Leucine-rich repeat [PF00560] (61-77)
  IPR001611 Leucine-rich repeat [PF13855] (2-33)
  IPR001611 Leucine-rich repeat [PS51450] (60-81)
  IPR032675 Leucine-rich repeat domain superfamily [G3DSA:3.80.10.10] (1-85)

Sequence (85 aa):
VTSLSLISNRIHHLHDSDFVHLSNLRVLNLKWNCPPAGLSPMHFPCRMTIEPNTFLAVPTLEELNLSYNGITTV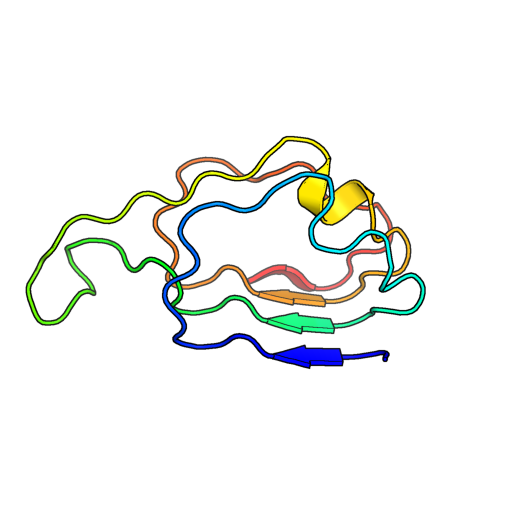PALPSSLVSLS